Protein AF-A0A0D6LHZ7-F1 (afdb_monomer)

Secondary structure (DSSP, 8-state):
---S-S-----S-GGGSGGGPPPHHHHHHHTT-SSSS-EEEEE---TT--SS--EEEEESS--TTTS-S------EEETTTTEEEE--EEETTEEE---EEEE--TT-SS----HHHHHHHHHHTTPPP-PPPS---

Solvent-accessible surface area (backbone atoms only — not comparable to full-atom values): 9181 Å² total; per-residue (Å²): 137,80,70,93,62,97,72,83,87,63,83,59,38,46,79,65,33,78,92,62,45,77,28,65,61,59,48,38,44,77,68,64,74,39,90,34,94,51,64,33,80,48,74,53,94,58,87,88,67,79,96,62,88,59,55,49,81,35,76,23,42,79,54,72,86,85,45,73,98,79,82,85,87,76,71,67,74,40,78,50,54,62,20,28,75,40,63,59,52,72,45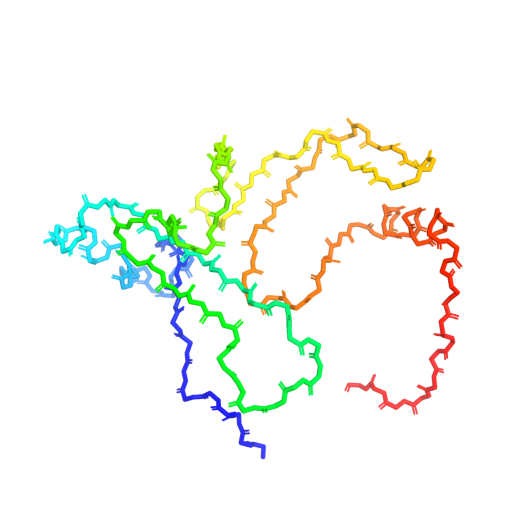,88,90,42,73,42,73,61,72,40,84,46,70,67,57,94,88,54,97,66,96,80,72,60,64,75,58,51,52,49,45,37,56,52,71,67,59,77,87,77,78,82,71,94,80,80,131

Structure (mmCIF, N/CA/C/O backbone):
data_AF-A0A0D6LHZ7-F1
#
_entry.id   AF-A0A0D6LHZ7-F1
#
loop_
_atom_site.group_PDB
_atom_site.id
_atom_site.type_symbol
_atom_site.label_atom_id
_atom_site.label_alt_id
_atom_site.label_comp_id
_atom_site.label_asym_id
_atom_site.label_entity_id
_atom_site.label_seq_id
_atom_site.pdbx_PDB_ins_code
_atom_site.Cartn_x
_atom_site.Cartn_y
_atom_site.Cartn_z
_atom_site.occupancy
_atom_site.B_iso_or_equiv
_atom_site.auth_seq_id
_atom_site.auth_comp_id
_atom_site.auth_asym_id
_atom_site.auth_atom_id
_atom_site.pdbx_PDB_model_num
ATOM 1 N N . LEU A 1 1 ? 16.540 -23.555 15.469 1.00 39.78 1 LEU A N 1
ATOM 2 C CA . LEU A 1 1 ? 15.922 -22.489 14.656 1.00 39.78 1 LEU A CA 1
ATOM 3 C C . LEU A 1 1 ? 14.995 -21.729 15.578 1.00 39.78 1 LEU A C 1
ATOM 5 O O . LEU A 1 1 ? 13.935 -22.240 15.903 1.00 39.78 1 LEU A O 1
ATOM 9 N N . GLN A 1 2 ? 15.475 -20.616 16.116 1.00 43.16 2 GLN A N 1
ATOM 10 C CA . GLN A 1 2 ? 14.690 -19.734 16.966 1.00 43.16 2 GLN A CA 1
ATOM 11 C C . GLN A 1 2 ? 14.247 -18.619 16.025 1.00 43.16 2 GLN A C 1
ATOM 13 O O . GLN A 1 2 ? 15.087 -17.852 15.556 1.00 43.16 2 GLN A O 1
ATOM 18 N N . ASP A 1 3 ? 12.982 -18.645 15.616 1.00 50.56 3 ASP A N 1
ATOM 19 C CA . ASP A 1 3 ? 12.399 -17.472 14.981 1.00 50.56 3 ASP A CA 1
ATOM 20 C C . ASP A 1 3 ? 12.472 -16.347 16.029 1.00 50.56 3 ASP A C 1
ATOM 22 O O . ASP A 1 3 ? 12.041 -16.570 17.162 1.00 50.56 3 ASP A O 1
ATOM 26 N N . PRO A 1 4 ? 13.101 -15.195 15.738 1.00 62.31 4 PRO A N 1
ATOM 27 C CA . PRO A 1 4 ? 13.189 -14.093 16.693 1.00 62.31 4 PRO A CA 1
ATOM 28 C C . PRO A 1 4 ? 11.821 -13.459 16.989 1.00 62.31 4 PRO A C 1
ATOM 30 O O . PRO A 1 4 ? 11.742 -12.560 17.823 1.00 62.3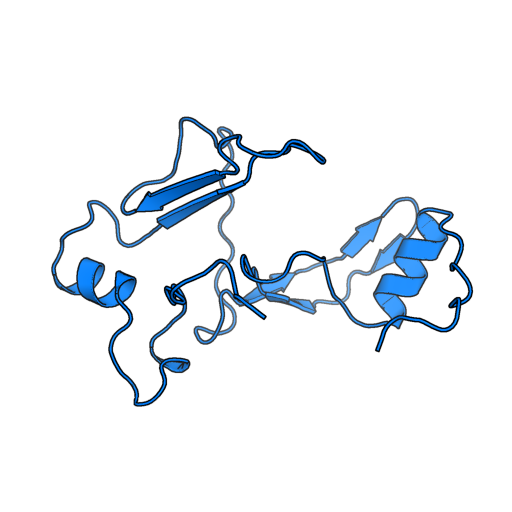1 4 PRO A O 1
ATOM 33 N N . THR A 1 5 ? 10.761 -13.885 16.296 1.00 60.03 5 THR A N 1
ATOM 34 C CA . THR A 1 5 ? 9.394 -13.435 16.532 1.00 60.03 5 THR A CA 1
ATOM 35 C C . THR A 1 5 ? 8.587 -14.473 17.311 1.00 60.03 5 THR A C 1
ATOM 37 O O . THR A 1 5 ? 8.480 -15.633 16.920 1.00 60.03 5 THR A O 1
ATOM 40 N N . ASP A 1 6 ? 7.970 -14.032 18.411 1.00 74.50 6 ASP A N 1
ATOM 41 C CA . ASP A 1 6 ? 7.069 -14.866 19.221 1.00 74.50 6 ASP A CA 1
ATOM 42 C C . ASP A 1 6 ? 5.667 -15.008 18.592 1.00 74.50 6 ASP A C 1
ATOM 44 O O . ASP A 1 6 ? 4.863 -15.836 19.023 1.00 74.50 6 ASP A O 1
ATOM 48 N N . GLY A 1 7 ? 5.340 -14.204 17.572 1.00 70.62 7 GLY A N 1
ATOM 49 C CA . GLY A 1 7 ? 4.041 -14.254 16.906 1.00 70.62 7 GLY A CA 1
ATOM 50 C C . GLY A 1 7 ? 3.846 -13.222 15.795 1.00 70.62 7 GLY A C 1
ATOM 51 O O . GLY A 1 7 ? 4.668 -12.332 15.581 1.00 70.62 7 GLY A O 1
ATOM 52 N N . ILE A 1 8 ? 2.715 -13.347 15.091 1.00 75.94 8 ILE A N 1
ATOM 53 C CA . ILE A 1 8 ? 2.321 -12.493 13.962 1.00 75.94 8 ILE A CA 1
ATOM 54 C C . ILE A 1 8 ? 1.065 -11.701 14.338 1.00 75.94 8 ILE A C 1
ATOM 56 O O . ILE A 1 8 ? 0.033 -12.283 14.673 1.00 75.94 8 ILE A O 1
ATOM 60 N N . LEU A 1 9 ? 1.129 -10.373 14.218 1.00 75.94 9 LEU A N 1
ATOM 61 C CA . LEU A 1 9 ? -0.034 -9.496 14.352 1.00 75.94 9 LEU A CA 1
ATOM 62 C C . LEU A 1 9 ? -0.630 -9.196 12.969 1.00 75.94 9 LEU A C 1
ATOM 64 O O . LEU A 1 9 ? -0.093 -8.397 12.204 1.00 75.94 9 LEU A O 1
ATOM 68 N N . GLY A 1 10 ? -1.754 -9.836 12.646 1.00 75.81 10 GLY A N 1
ATOM 69 C CA . GLY A 1 10 ? -2.458 -9.619 11.382 1.00 75.81 10 GLY A CA 1
ATOM 70 C C . GLY A 1 10 ? -3.189 -8.274 11.341 1.00 75.81 10 GLY A C 1
ATOM 71 O O . GLY A 1 10 ? -4.126 -8.053 12.106 1.00 75.81 10 GLY A O 1
ATOM 72 N N . LEU A 1 11 ? -2.795 -7.402 10.409 1.00 79.69 11 LEU A N 1
ATOM 73 C CA . LEU A 1 11 ? -3.446 -6.107 10.154 1.00 79.69 11 LEU A CA 1
ATOM 74 C C . LEU A 1 11 ? -4.368 -6.123 8.924 1.00 79.69 11 LEU A C 1
ATOM 76 O O . LEU A 1 11 ? -4.890 -5.083 8.539 1.00 79.69 11 LEU A O 1
ATOM 80 N N . ALA A 1 12 ? -4.547 -7.275 8.275 1.00 77.88 12 ALA A N 1
ATOM 81 C CA . ALA A 1 12 ? -5.409 -7.426 7.103 1.00 77.88 12 ALA A CA 1
ATOM 82 C C . ALA A 1 12 ? -6.896 -7.599 7.481 1.00 77.88 12 ALA A C 1
ATOM 84 O O . ALA A 1 12 ? -7.271 -7.619 8.655 1.00 77.88 12 ALA A O 1
ATOM 85 N N . PHE A 1 13 ? -7.755 -7.719 6.468 1.00 75.31 13 PHE A N 1
ATOM 86 C CA . PHE A 1 13 ? -9.207 -7.800 6.626 1.00 75.31 13 PHE A CA 1
ATOM 87 C C . PHE A 1 13 ? -9.687 -9.151 7.179 1.00 75.31 13 PHE A C 1
ATOM 89 O O . PHE A 1 13 ? -9.049 -10.189 7.008 1.00 75.31 13 PHE A O 1
ATOM 96 N N . THR A 1 14 ? -10.885 -9.147 7.773 1.00 64.75 14 THR A N 1
ATOM 97 C CA . THR A 1 14 ? -11.580 -10.318 8.348 1.00 64.75 14 THR A CA 1
ATOM 98 C C . THR A 1 14 ? -11.736 -11.480 7.364 1.00 64.75 14 THR A C 1
ATOM 100 O O . THR A 1 14 ? -11.815 -12.632 7.775 1.00 64.75 14 THR A O 1
ATOM 103 N N . SER A 1 15 ? -11.784 -11.188 6.062 1.00 61.19 15 SER A N 1
ATOM 104 C CA . SER A 1 15 ? -11.900 -12.179 4.986 1.00 61.19 15 SER A CA 1
ATOM 105 C C . SER A 1 15 ? -10.682 -13.107 4.874 1.00 61.19 15 SER A C 1
ATOM 107 O O . SER A 1 15 ? -10.812 -14.189 4.306 1.00 61.19 15 SER A O 1
ATOM 109 N N . LEU A 1 16 ? -9.530 -12.714 5.434 1.00 56.84 16 LEU A N 1
ATOM 110 C CA . LEU A 1 16 ? -8.310 -13.526 5.521 1.00 56.84 16 LEU A CA 1
ATOM 111 C C . LEU A 1 16 ? -8.066 -14.133 6.909 1.00 56.84 16 LEU A C 1
ATOM 113 O O . LEU A 1 16 ? -7.101 -14.877 7.080 1.00 56.84 16 LEU A O 1
ATOM 117 N N . ALA A 1 17 ? -8.895 -13.824 7.908 1.00 59.09 17 ALA A N 1
ATOM 118 C CA . ALA A 1 17 ? -8.723 -14.394 9.235 1.00 59.09 17 ALA A CA 1
ATOM 119 C C . ALA A 1 17 ? -9.058 -15.890 9.211 1.00 59.09 17 ALA A C 1
ATOM 121 O O . ALA A 1 17 ? -10.157 -16.286 8.805 1.00 59.09 17 ALA A O 1
ATOM 122 N N . VAL A 1 18 ? -8.118 -16.717 9.680 1.00 55.81 18 VAL A N 1
ATOM 123 C CA . VAL A 1 18 ? -8.387 -18.127 9.987 1.00 55.81 18 VAL A CA 1
ATOM 124 C C . VAL A 1 18 ? -9.575 -18.154 10.958 1.00 55.81 18 VAL A C 1
ATOM 126 O O . VAL A 1 18 ? -9.642 -17.357 11.893 1.00 55.81 18 VAL A O 1
ATOM 129 N N . ASP A 1 19 ? -10.581 -18.972 10.652 1.00 59.19 19 ASP A N 1
ATOM 130 C CA . ASP A 1 19 ? -11.829 -19.106 11.419 1.00 59.19 19 ASP A CA 1
ATOM 131 C C . ASP A 1 19 ? -12.749 -17.866 11.483 1.00 59.19 19 ASP A C 1
ATOM 133 O O . ASP A 1 19 ? -13.671 -17.825 12.297 1.00 59.19 19 ASP A O 1
ATOM 137 N N . ARG A 1 20 ? -12.566 -16.866 10.600 1.00 64.69 20 ARG A N 1
ATOM 138 C CA . ARG A 1 20 ? -13.361 -15.611 10.569 1.00 64.69 20 ARG A CA 1
ATOM 139 C C . ARG A 1 20 ? -13.308 -14.811 11.879 1.00 64.69 20 ARG A C 1
ATOM 141 O O . ARG A 1 20 ? -14.214 -14.024 12.163 1.00 64.69 20 ARG A O 1
ATOM 148 N N . VAL A 1 21 ? -12.253 -14.991 12.672 1.00 76.31 21 VAL A N 1
ATOM 149 C CA . VAL A 1 21 ? -12.026 -14.205 13.889 1.00 76.31 21 VAL A CA 1
ATOM 150 C C . VAL A 1 21 ? -11.808 -12.740 13.513 1.00 76.31 21 VAL A C 1
ATOM 152 O O . VAL A 1 21 ? -11.131 -12.432 12.534 1.00 76.31 21 VAL A O 1
ATOM 155 N N . VAL A 1 22 ? -12.392 -11.816 14.278 1.00 82.31 22 VAL A N 1
ATOM 156 C CA . VAL A 1 22 ? -12.243 -10.376 14.027 1.00 82.31 22 VAL A CA 1
ATOM 157 C C . VAL A 1 22 ? -10.783 -9.959 14.269 1.00 82.31 22 VAL A C 1
ATOM 159 O O . VAL A 1 22 ? -10.302 -10.124 15.393 1.00 82.31 22 VAL A O 1
ATOM 162 N N . PRO A 1 23 ? -10.067 -9.401 13.269 1.00 84.69 23 PRO A N 1
ATOM 163 C CA . PRO A 1 23 ? -8.693 -8.946 13.451 1.00 84.69 23 PRO A CA 1
ATOM 164 C C . PRO A 1 23 ? -8.581 -7.851 14.524 1.00 84.69 23 PRO A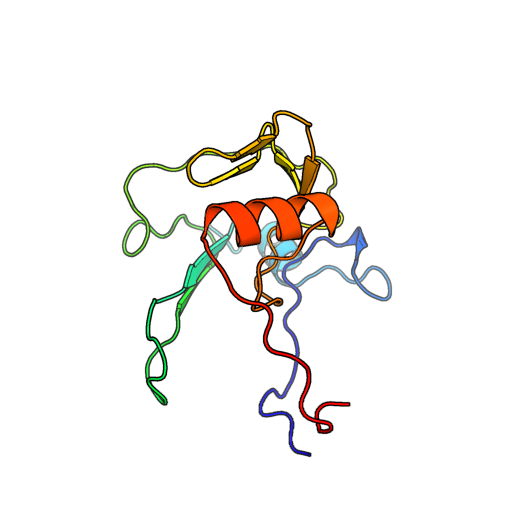 C 1
ATOM 166 O O . PRO A 1 23 ? -9.506 -7.043 14.657 1.00 84.69 23 PRO A O 1
ATOM 169 N N . PRO A 1 24 ? -7.446 -7.745 15.242 1.00 88.00 24 PRO A N 1
ATOM 170 C CA . PRO A 1 24 ? -7.285 -6.800 16.350 1.00 88.00 24 PRO A CA 1
ATOM 171 C C . PRO A 1 24 ? -7.573 -5.341 15.982 1.00 88.00 24 PRO A C 1
ATOM 173 O O . PRO A 1 24 ? -8.251 -4.643 16.732 1.00 88.00 24 PRO A O 1
ATOM 176 N N . LEU A 1 25 ? -7.122 -4.892 14.805 1.00 88.44 25 LEU A N 1
ATOM 177 C CA . LEU A 1 25 ? -7.374 -3.530 14.334 1.00 88.44 25 LEU A CA 1
ATOM 178 C C . LEU A 1 25 ? -8.869 -3.275 14.097 1.00 88.44 25 LEU A C 1
ATOM 180 O O . LEU A 1 25 ? -9.403 -2.265 14.543 1.00 88.44 25 LEU A O 1
ATOM 184 N N . ILE A 1 26 ? -9.558 -4.210 13.438 1.00 88.75 26 ILE A N 1
ATOM 185 C CA . ILE A 1 26 ? -11.002 -4.113 13.188 1.00 88.75 26 ILE A CA 1
ATOM 186 C C . ILE A 1 26 ? -11.772 -4.119 14.509 1.00 88.75 26 ILE A C 1
ATOM 188 O O . ILE A 1 26 ? -12.718 -3.358 14.681 1.00 88.75 26 ILE A O 1
ATOM 192 N N . ASN A 1 27 ? -11.341 -4.937 15.467 1.00 91.06 27 ASN A N 1
ATOM 193 C CA . ASN A 1 27 ? -11.923 -4.961 16.800 1.00 91.06 27 ASN A CA 1
ATOM 194 C C . ASN A 1 27 ? -11.762 -3.608 17.519 1.00 91.06 27 ASN A C 1
ATOM 196 O O . ASN A 1 27 ? -12.729 -3.104 18.081 1.00 91.06 27 ASN A O 1
ATOM 200 N N . ALA A 1 28 ? -10.580 -2.986 17.451 1.00 91.50 28 ALA A N 1
ATOM 201 C CA . ALA A 1 28 ? -10.340 -1.661 18.026 1.00 91.50 28 ALA A CA 1
ATOM 202 C C . ALA A 1 28 ? -11.206 -0.570 17.372 1.00 91.50 28 ALA A C 1
ATOM 204 O O . ALA A 1 28 ? -11.752 0.283 18.071 1.00 91.50 28 ALA A O 1
ATOM 205 N N . ILE A 1 29 ? -11.385 -0.636 16.048 1.00 91.06 29 ILE A N 1
ATOM 206 C CA . ILE A 1 29 ? -12.287 0.254 15.302 1.00 91.06 29 ILE A CA 1
ATOM 207 C C . ILE A 1 29 ? -13.736 0.060 15.760 1.00 91.06 29 ILE A C 1
ATOM 209 O O . ILE A 1 29 ? -14.406 1.032 16.092 1.00 91.06 29 ILE A O 1
ATOM 213 N N . ASN A 1 30 ? -14.210 -1.185 15.842 1.00 91.88 30 ASN A N 1
ATOM 214 C CA . ASN A 1 30 ? -15.580 -1.499 16.262 1.00 91.88 30 ASN A CA 1
ATOM 215 C C . ASN A 1 30 ? -15.880 -1.050 17.699 1.00 91.88 30 ASN A C 1
ATOM 217 O O . ASN A 1 30 ? -17.022 -0.735 18.025 1.00 91.88 30 ASN A O 1
ATOM 221 N N . GLN A 1 31 ? -14.860 -1.023 18.557 1.00 95.19 31 GLN A N 1
ATOM 222 C CA . GLN A 1 31 ? -14.952 -0.536 19.932 1.00 95.19 31 GLN A CA 1
ATOM 223 C C . GLN A 1 31 ? -14.763 0.986 20.055 1.00 95.19 31 GLN A C 1
ATOM 225 O O . GLN A 1 31 ? -14.797 1.501 21.168 1.00 95.19 31 GLN A O 1
ATOM 230 N N . ASN A 1 32 ? -14.583 1.712 18.942 1.00 94.12 32 ASN A N 1
ATOM 231 C CA . ASN A 1 32 ? -14.283 3.149 18.912 1.00 94.12 32 ASN A CA 1
ATOM 232 C C . ASN A 1 32 ? -13.070 3.538 19.779 1.00 94.12 32 ASN A C 1
ATOM 234 O O . ASN A 1 32 ? -13.077 4.570 20.444 1.00 94.12 32 ASN A O 1
ATOM 238 N N . LEU A 1 33 ? -12.024 2.705 19.788 1.00 95.69 33 LEU A N 1
ATOM 239 C CA . LEU A 1 33 ? -10.784 2.978 20.530 1.00 95.69 33 LEU A CA 1
ATOM 240 C C . LEU A 1 33 ? -9.795 3.861 19.754 1.00 95.69 33 LEU A C 1
ATOM 242 O O . LEU A 1 33 ? -8.772 4.256 20.305 1.00 95.69 33 LEU A O 1
ATOM 246 N N . LEU A 1 34 ? -10.067 4.123 18.474 1.00 95.06 34 LEU A N 1
ATOM 247 C CA . LEU A 1 34 ? -9.220 4.915 17.586 1.00 95.06 34 LEU A CA 1
ATOM 248 C C . LEU A 1 34 ? -9.933 6.208 17.194 1.00 95.06 34 LEU A C 1
ATOM 250 O O . LEU A 1 34 ? -11.115 6.169 16.856 1.00 95.06 34 LEU A O 1
ATOM 254 N N . ASP A 1 35 ? -9.191 7.317 17.142 1.00 95.81 35 ASP A N 1
ATOM 255 C CA . ASP A 1 35 ? -9.719 8.608 16.675 1.00 95.81 35 ASP A CA 1
ATOM 256 C C . ASP A 1 35 ? -10.217 8.533 15.221 1.00 95.81 35 ASP A C 1
ATOM 258 O O . ASP A 1 35 ? -11.202 9.173 14.853 1.00 95.81 35 ASP A O 1
ATOM 262 N N . GLN A 1 36 ? -9.542 7.736 14.385 1.00 95.06 36 GLN A N 1
ATOM 263 C CA . GLN A 1 36 ? -9.931 7.449 13.004 1.00 95.06 36 GLN A CA 1
ATOM 264 C C . GLN A 1 36 ? -9.782 5.952 12.693 1.00 95.06 36 GLN A C 1
ATOM 266 O O . GLN A 1 36 ? -8.887 5.295 13.224 1.00 95.06 36 GLN A O 1
ATOM 271 N N . PRO A 1 37 ? -10.599 5.377 11.793 1.00 93.31 37 PRO A N 1
ATOM 272 C CA . PRO A 1 37 ? -10.546 3.953 11.465 1.00 93.31 37 PRO A CA 1
ATOM 273 C C . PRO A 1 37 ? -9.410 3.616 10.480 1.00 93.31 37 PRO A C 1
ATOM 275 O O . PRO A 1 37 ? -9.645 3.071 9.403 1.00 93.31 37 PRO A O 1
ATOM 278 N N . LEU A 1 38 ? -8.170 3.971 10.827 1.00 92.44 38 LEU A N 1
ATOM 279 C CA . LEU A 1 38 ? -6.986 3.781 9.989 1.00 92.44 38 LEU A CA 1
ATOM 280 C C . LEU A 1 38 ? -5.721 3.528 10.817 1.00 92.44 38 LEU A C 1
ATOM 282 O O . LEU A 1 38 ? -5.695 3.699 12.036 1.00 92.44 38 LEU A O 1
ATOM 286 N N . PHE A 1 39 ? -4.654 3.143 10.128 1.00 93.56 39 PHE A N 1
ATOM 287 C CA . PHE A 1 39 ? -3.300 3.085 10.664 1.00 93.56 39 PHE A CA 1
ATOM 288 C C . PHE A 1 39 ? -2.310 3.511 9.579 1.00 93.56 39 PHE A C 1
ATOM 290 O O . PHE A 1 39 ? -2.588 3.367 8.386 1.00 93.56 39 PHE A O 1
ATOM 297 N N . THR A 1 40 ? -1.148 4.006 9.987 1.00 93.62 40 THR A N 1
ATOM 298 C CA . THR A 1 40 ? -0.024 4.285 9.092 1.00 93.62 40 THR A CA 1
ATOM 299 C C . THR A 1 40 ? 1.204 3.505 9.511 1.00 93.62 40 THR A C 1
ATOM 301 O O . THR A 1 40 ? 1.475 3.324 10.699 1.00 93.62 40 THR A O 1
ATOM 304 N N . VAL A 1 41 ? 1.959 3.059 8.510 1.00 93.81 41 VAL A N 1
ATOM 305 C CA . VAL A 1 41 ? 3.228 2.358 8.691 1.00 93.81 41 VAL A CA 1
ATOM 306 C C . VAL A 1 41 ? 4.314 3.203 8.062 1.00 93.81 41 VAL A C 1
ATOM 308 O O . VAL A 1 41 ? 4.308 3.436 6.854 1.00 93.81 41 VAL A O 1
ATOM 311 N N . TRP A 1 42 ? 5.252 3.651 8.884 1.00 92.25 42 TRP A N 1
ATOM 312 C CA . TRP A 1 42 ? 6.464 4.299 8.421 1.00 92.25 42 TRP A CA 1
ATOM 313 C C . TRP A 1 42 ? 7.641 3.346 8.604 1.00 92.25 42 TRP A C 1
ATOM 315 O O . TRP A 1 42 ? 7.821 2.773 9.677 1.00 92.25 42 TRP 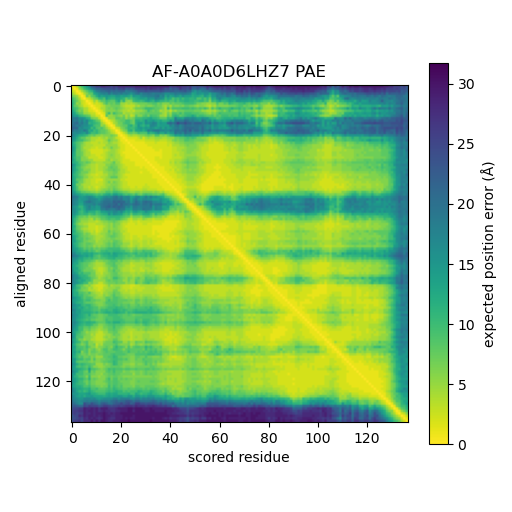A O 1
ATOM 325 N N . MET A 1 43 ? 8.438 3.165 7.552 1.00 89.88 43 MET A N 1
ATOM 326 C CA . MET A 1 43 ? 9.635 2.325 7.573 1.00 89.88 43 MET A CA 1
ATOM 327 C C . MET A 1 43 ? 10.859 3.204 7.370 1.00 89.88 43 MET A C 1
ATOM 329 O O . MET A 1 43 ? 10.940 3.955 6.396 1.00 89.88 43 MET A O 1
ATOM 333 N N . GLU A 1 44 ? 11.822 3.101 8.277 1.00 87.19 44 GLU A N 1
ATOM 334 C CA . GLU A 1 44 ? 13.020 3.916 8.220 1.00 87.19 44 GLU A CA 1
ATOM 335 C C . GLU A 1 44 ? 14.082 3.294 7.310 1.00 87.19 44 GLU A C 1
ATOM 337 O O . GLU A 1 44 ? 14.422 2.113 7.417 1.00 87.19 44 GLU A O 1
ATOM 342 N N . HIS A 1 45 ? 14.678 4.101 6.431 1.00 81.19 45 HIS A N 1
ATOM 343 C CA . HIS A 1 45 ? 15.782 3.635 5.601 1.00 81.19 45 HIS A CA 1
ATOM 344 C C . HIS A 1 45 ? 17.081 3.554 6.419 1.00 81.19 45 HIS A C 1
ATOM 346 O O . HIS A 1 45 ? 17.779 4.551 6.602 1.00 81.19 45 HIS A O 1
ATOM 352 N N . ARG A 1 46 ? 17.413 2.357 6.918 1.00 73.50 46 ARG A N 1
ATOM 353 C CA . ARG A 1 46 ? 18.574 2.134 7.805 1.00 73.50 46 ARG A CA 1
ATOM 354 C C . ARG A 1 46 ? 19.702 1.279 7.222 1.00 73.50 46 ARG A C 1
ATOM 356 O O . ARG A 1 46 ? 20.721 1.077 7.880 1.00 73.50 46 ARG A O 1
ATOM 363 N N . GLY A 1 47 ? 19.583 0.800 5.985 1.00 70.25 47 GLY A N 1
ATOM 364 C CA . GLY A 1 47 ? 20.608 -0.064 5.390 1.00 70.25 47 GLY A CA 1
ATOM 365 C C . GLY A 1 47 ? 20.841 -1.327 6.234 1.00 70.25 47 GLY A C 1
ATOM 366 O O . GLY A 1 47 ? 19.895 -2.051 6.510 1.00 70.25 47 GLY A O 1
ATOM 367 N N . LYS A 1 48 ? 22.092 -1.601 6.632 1.00 67.12 48 LYS A N 1
ATOM 368 C CA . LYS A 1 48 ? 22.481 -2.789 7.427 1.00 67.12 48 LYS A CA 1
ATOM 369 C C . LYS A 1 48 ? 22.704 -2.501 8.921 1.00 67.12 48 LYS A C 1
ATOM 371 O O . LYS A 1 48 ? 23.413 -3.253 9.580 1.00 67.12 48 LYS A O 1
ATOM 376 N N . LEU A 1 49 ? 22.199 -1.383 9.440 1.00 70.06 49 LEU A N 1
ATOM 377 C CA . LEU A 1 49 ? 22.357 -1.041 10.856 1.00 70.06 49 LEU A CA 1
ATOM 378 C C . LEU A 1 49 ? 21.489 -1.957 11.729 1.00 70.06 49 LEU A C 1
ATOM 380 O O . LEU A 1 49 ? 20.272 -1.991 11.567 1.00 70.06 49 LEU A O 1
ATOM 384 N N . GLU A 1 50 ? 22.117 -2.670 12.662 1.00 72.00 50 GLU A N 1
ATOM 385 C CA . GLU A 1 50 ? 21.440 -3.507 13.658 1.00 72.00 50 GLU A CA 1
ATOM 386 C C . GLU A 1 50 ? 21.194 -2.726 14.961 1.00 72.00 50 GLU A C 1
ATOM 388 O O . GLU A 1 50 ? 21.980 -1.855 15.335 1.00 72.00 50 GLU A O 1
ATOM 393 N N . GLY A 1 51 ? 20.094 -3.028 15.661 1.00 71.81 51 GLY A N 1
ATOM 394 C CA . GLY A 1 51 ? 19.785 -2.467 16.986 1.00 71.81 51 GLY A CA 1
ATOM 395 C C . GLY A 1 51 ? 19.167 -1.061 17.009 1.00 71.81 51 GLY A C 1
ATOM 396 O O . GLY A 1 51 ? 18.953 -0.515 18.088 1.00 71.81 51 GLY A O 1
ATOM 397 N N . ALA A 1 52 ? 18.858 -0.472 15.850 1.00 75.69 52 ALA A N 1
ATOM 398 C CA . ALA A 1 52 ? 18.146 0.804 15.744 1.00 75.69 52 ALA A CA 1
ATOM 399 C C . ALA A 1 52 ? 16.636 0.604 15.518 1.00 75.69 52 ALA A C 1
ATOM 401 O O . ALA A 1 52 ? 16.201 -0.435 15.022 1.00 75.69 52 ALA A O 1
ATOM 402 N N . VAL A 1 53 ? 15.833 1.624 15.842 1.00 79.94 53 VAL A N 1
ATOM 403 C CA . VAL A 1 53 ? 14.403 1.656 15.491 1.00 79.94 53 VAL A CA 1
ATOM 404 C C . VAL A 1 53 ? 14.263 1.571 13.966 1.00 79.94 53 VAL A C 1
ATOM 406 O O . VAL A 1 53 ? 14.861 2.365 13.246 1.00 79.94 53 VAL A O 1
ATOM 409 N N . GLY A 1 54 ? 13.510 0.581 13.478 1.00 85.94 54 GLY A N 1
ATOM 410 C CA . GLY A 1 54 ? 13.346 0.307 12.042 1.00 85.94 54 GLY A CA 1
ATOM 411 C C . GLY A 1 54 ? 12.114 0.952 11.400 1.00 85.94 54 GLY A C 1
ATOM 412 O O . GLY A 1 54 ? 11.972 0.935 10.179 1.00 85.94 54 GLY A O 1
ATOM 413 N N . GLY A 1 55 ? 11.207 1.509 12.201 1.00 90.62 55 GLY A N 1
ATOM 414 C CA . GLY A 1 55 ? 9.947 2.072 11.730 1.00 90.62 55 GLY A CA 1
ATOM 415 C C . GLY A 1 55 ? 8.961 2.332 12.865 1.00 90.62 55 GLY A C 1
ATOM 416 O O . GLY A 1 55 ? 9.264 2.086 14.033 1.00 90.62 55 GLY A O 1
ATOM 417 N N . VAL A 1 56 ? 7.780 2.836 12.515 1.00 92.88 56 VAL A N 1
ATOM 418 C CA . VAL A 1 56 ? 6.707 3.195 13.449 1.00 92.88 56 VAL A CA 1
ATOM 419 C C . VAL A 1 56 ? 5.357 2.772 12.874 1.00 92.88 56 VAL A C 1
ATOM 421 O O . VAL A 1 56 ? 5.069 3.005 11.701 1.00 92.88 56 VAL A O 1
ATOM 424 N N . PHE A 1 57 ? 4.516 2.185 13.727 1.00 93.62 57 PHE A N 1
ATOM 425 C CA . PHE A 1 57 ? 3.084 2.032 13.481 1.00 93.62 57 PHE A CA 1
ATOM 426 C C . PHE A 1 57 ? 2.337 3.125 14.244 1.00 93.62 57 PHE A C 1
ATOM 428 O O . PHE A 1 57 ? 2.547 3.298 15.444 1.00 93.62 57 PHE A O 1
ATOM 435 N N . THR A 1 58 ? 1.458 3.854 13.564 1.00 94.69 58 THR A N 1
ATOM 436 C CA . THR A 1 58 ? 0.518 4.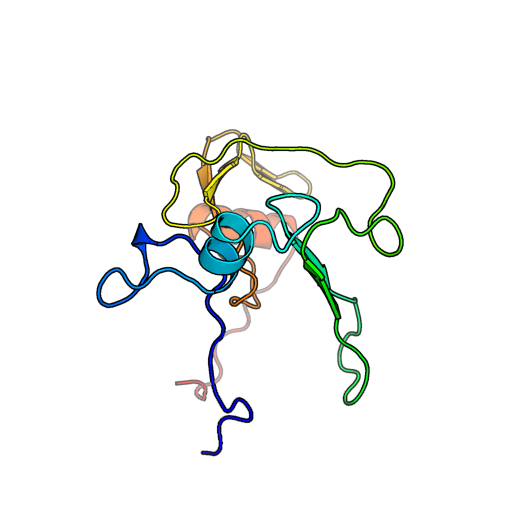792 14.190 1.00 94.69 58 THR A CA 1
ATOM 437 C C . THR A 1 58 ? -0.890 4.276 13.959 1.00 94.69 58 THR A C 1
ATOM 439 O O . THR A 1 58 ? -1.281 4.042 12.821 1.00 94.69 58 THR A O 1
ATOM 442 N N . TYR A 1 59 ? -1.646 4.082 15.033 1.00 95.12 59 TYR A N 1
ATOM 443 C CA . TYR A 1 59 ? -3.041 3.653 14.975 1.00 95.12 59 TYR A CA 1
ATOM 444 C C . TYR A 1 59 ? -3.938 4.856 15.252 1.00 95.12 59 TYR A C 1
ATOM 446 O O . TYR A 1 59 ? -3.668 5.622 16.172 1.00 95.12 59 TYR A O 1
ATOM 454 N N . GLY A 1 60 ? -4.995 5.027 14.464 1.00 95.69 60 GLY A N 1
ATOM 455 C CA . GLY A 1 60 ? -5.981 6.085 14.675 1.00 95.69 60 GLY A CA 1
ATOM 456 C C . GLY A 1 60 ? -5.662 7.440 14.050 1.00 95.69 60 GLY A C 1
ATOM 457 O O . GLY A 1 60 ? -6.499 8.334 14.110 1.00 95.69 60 GLY A O 1
ATOM 458 N N . ALA A 1 61 ? -4.497 7.609 13.424 1.00 94.62 61 ALA A N 1
ATOM 459 C CA . ALA A 1 61 ? -4.099 8.873 12.816 1.00 94.62 61 ALA A CA 1
ATOM 460 C C . ALA A 1 61 ? -3.112 8.671 11.664 1.00 94.62 61 ALA A C 1
ATOM 462 O O . ALA A 1 61 ? -2.428 7.650 11.581 1.00 94.62 61 ALA A O 1
ATOM 463 N N . VAL A 1 62 ? -3.041 9.672 10.785 1.00 93.25 62 VAL A N 1
ATOM 464 C CA . VAL A 1 62 ? -1.963 9.789 9.802 1.00 93.25 62 VAL A CA 1
ATOM 465 C C . VAL A 1 62 ? -0.716 10.296 10.520 1.00 93.25 62 VAL A C 1
ATOM 467 O O . VAL A 1 62 ? -0.773 11.325 11.193 1.00 93.25 62 VAL A O 1
ATOM 470 N N . ASP A 1 63 ? 0.408 9.598 10.370 1.00 93.44 63 ASP A N 1
ATOM 471 C CA . ASP A 1 63 ? 1.693 10.029 10.923 1.00 93.44 63 ASP A CA 1
ATOM 472 C C . ASP A 1 63 ? 2.240 11.270 10.195 1.00 93.44 63 ASP A C 1
ATOM 474 O O . ASP A 1 63 ? 2.997 11.184 9.232 1.00 93.44 63 ASP A O 1
ATOM 478 N N . THR A 1 64 ? 1.878 12.455 10.679 1.00 92.25 64 THR A N 1
ATOM 479 C CA . THR A 1 64 ? 2.360 13.740 10.146 1.00 92.25 64 THR A CA 1
ATOM 480 C C . THR A 1 64 ? 3.788 14.084 10.568 1.00 92.25 64 THR A C 1
ATOM 482 O O . THR A 1 64 ? 4.342 15.075 10.094 1.00 92.25 64 THR A O 1
ATOM 485 N N . LYS A 1 65 ? 4.392 13.295 11.466 1.00 92.62 65 LYS A N 1
ATOM 486 C CA . LYS A 1 65 ? 5.763 13.508 11.934 1.00 92.62 65 LYS A CA 1
ATOM 487 C C . LYS A 1 65 ? 6.765 12.886 10.970 1.00 92.62 65 LYS A C 1
ATOM 489 O O . LYS A 1 65 ? 7.782 13.511 10.677 1.00 92.62 65 LYS A O 1
ATOM 494 N N . ASN A 1 66 ? 6.498 11.661 10.519 1.00 92.00 66 ASN A N 1
ATOM 495 C CA . ASN A 1 66 ? 7.422 10.903 9.680 1.00 92.00 66 ASN A CA 1
ATOM 496 C C . ASN A 1 66 ? 6.999 10.844 8.199 1.00 92.00 66 ASN A C 1
ATOM 498 O O . ASN A 1 66 ? 7.854 10.619 7.338 1.00 92.00 66 ASN A O 1
ATOM 502 N N . CYS A 1 67 ? 5.717 11.057 7.870 1.00 87.38 67 CYS A N 1
ATOM 503 C CA . CYS A 1 67 ? 5.253 11.160 6.483 1.00 87.38 67 CYS A CA 1
ATOM 504 C C . CYS A 1 67 ? 5.285 12.611 5.971 1.00 87.38 67 CYS A C 1
ATOM 506 O O . CYS A 1 67 ? 5.141 13.572 6.723 1.00 87.38 67 CYS A O 1
ATOM 508 N N . GLY A 1 68 ? 5.474 12.769 4.657 1.00 85.81 68 GLY A N 1
ATOM 509 C CA . GLY A 1 68 ? 5.443 14.076 3.997 1.00 85.81 68 GLY A CA 1
ATOM 510 C C . GLY A 1 68 ? 4.031 14.679 3.904 1.00 85.81 68 GLY A C 1
ATOM 511 O O . GLY A 1 68 ? 3.042 13.996 4.163 1.00 85.81 68 GLY A O 1
ATOM 512 N N . PRO A 1 69 ? 3.906 15.945 3.463 1.00 84.56 69 PRO A N 1
ATOM 513 C CA . PRO A 1 69 ? 2.626 16.662 3.436 1.00 84.56 69 PRO A CA 1
ATOM 514 C C . PRO A 1 69 ? 1.635 16.139 2.383 1.00 84.56 69 PRO A C 1
ATOM 516 O O . PRO A 1 69 ? 0.466 16.515 2.396 1.00 84.56 69 PRO A O 1
ATOM 519 N N . VAL A 1 70 ? 2.089 15.305 1.445 1.00 83.81 70 VAL A N 1
ATOM 520 C CA . VAL A 1 70 ? 1.265 14.790 0.349 1.00 83.81 70 VAL A CA 1
ATOM 521 C C . VAL A 1 70 ? 0.804 13.381 0.687 1.00 83.81 70 VAL A C 1
ATOM 523 O O . VAL A 1 70 ? 1.612 12.458 0.750 1.00 83.81 70 VAL A O 1
ATOM 526 N N . THR A 1 71 ? -0.507 13.216 0.856 1.00 85.62 71 THR A N 1
ATOM 527 C CA . THR A 1 71 ? -1.157 11.905 0.962 1.00 85.62 71 THR A CA 1
ATOM 528 C C . THR A 1 71 ? -2.059 11.706 -0.248 1.00 85.62 71 THR A C 1
ATOM 530 O O . THR A 1 71 ? -2.936 12.528 -0.510 1.00 85.62 71 THR A O 1
ATOM 533 N N . ALA A 1 72 ? -1.841 10.619 -0.983 1.00 89.81 72 ALA A N 1
ATOM 534 C CA . ALA A 1 72 ? -2.725 10.173 -2.051 1.00 89.81 72 ALA A CA 1
ATOM 535 C C . ALA A 1 72 ? -3.467 8.916 -1.591 1.00 89.81 72 ALA A C 1
ATOM 537 O O . ALA A 1 72 ? -2.878 8.051 -0.942 1.00 89.81 72 ALA A O 1
ATOM 538 N N . TYR A 1 73 ? -4.751 8.823 -1.931 1.00 91.31 73 TYR A N 1
ATOM 539 C CA . TYR A 1 73 ? -5.600 7.691 -1.578 1.00 91.31 73 TYR A CA 1
ATOM 540 C C . TYR A 1 73 ? -6.013 6.947 -2.837 1.00 91.31 73 TYR A C 1
ATOM 542 O O . TYR A 1 73 ? -6.550 7.549 -3.764 1.00 91.31 73 TYR A O 1
ATOM 550 N N . GLU A 1 74 ? -5.816 5.633 -2.828 1.00 93.12 74 GLU A N 1
ATOM 551 C CA . GLU A 1 74 ? -6.271 4.743 -3.890 1.00 93.12 74 GLU A CA 1
ATOM 552 C C . GLU A 1 74 ? -7.343 3.796 -3.341 1.00 93.12 74 GLU A C 1
ATOM 554 O O . GLU A 1 74 ? -7.129 3.166 -2.298 1.00 93.12 74 GLU A O 1
ATOM 559 N N . PRO A 1 75 ? -8.506 3.679 -4.005 1.00 93.75 75 PRO A N 1
ATOM 560 C CA . PRO A 1 75 ? -9.552 2.777 -3.557 1.00 93.75 75 PRO A CA 1
ATOM 561 C C . PRO A 1 75 ? -9.099 1.321 -3.688 1.00 93.75 75 PRO A C 1
ATOM 563 O O . PRO A 1 75 ? -8.501 0.913 -4.692 1.00 93.75 75 PRO A O 1
ATOM 566 N N . LEU A 1 76 ? -9.448 0.512 -2.686 1.00 92.12 76 LEU A N 1
ATOM 567 C CA . LEU A 1 76 ? -9.171 -0.917 -2.726 1.00 92.12 76 LEU A CA 1
ATOM 568 C C . LEU A 1 76 ? -9.970 -1.587 -3.846 1.00 92.12 76 LEU A C 1
ATOM 570 O O . LEU A 1 76 ? -11.170 -1.367 -4.003 1.00 92.12 76 LEU A O 1
ATOM 574 N N . SER A 1 77 ? -9.305 -2.448 -4.610 1.00 92.06 77 SER A N 1
ATOM 575 C CA . SER A 1 77 ? -9.945 -3.280 -5.631 1.00 92.06 77 SER A CA 1
ATOM 576 C C . SER A 1 77 ? -10.458 -4.609 -5.074 1.00 92.06 77 SER A C 1
ATOM 578 O O . SER A 1 77 ? -11.299 -5.247 -5.703 1.00 92.06 77 SER A O 1
ATOM 580 N N . SER A 1 78 ? -9.958 -5.022 -3.906 1.00 86.62 78 SER A N 1
ATOM 581 C CA . SER A 1 78 ? -10.441 -6.156 -3.117 1.00 86.62 78 SER A CA 1
ATOM 582 C C . SER A 1 78 ? -10.130 -5.914 -1.642 1.00 86.62 78 SER A C 1
ATOM 584 O O . SER A 1 78 ? -8.998 -5.574 -1.319 1.00 86.62 78 SER A O 1
ATOM 586 N N . ALA A 1 79 ? -11.094 -6.149 -0.749 1.00 79.62 79 ALA A N 1
ATOM 587 C CA . ALA A 1 79 ? -10.917 -6.078 0.708 1.00 79.62 79 ALA A CA 1
ATOM 588 C C . ALA A 1 79 ? -10.494 -7.435 1.308 1.00 79.62 79 ALA A C 1
ATOM 590 O O . ALA A 1 79 ? -10.967 -7.854 2.365 1.00 79.62 79 ALA A O 1
ATOM 591 N N . THR A 1 80 ? -9.652 -8.169 0.583 1.00 76.44 80 THR A N 1
ATOM 592 C CA . THR A 1 80 ? -8.949 -9.357 1.089 1.00 76.44 80 THR A CA 1
ATOM 593 C C . THR A 1 80 ? -7.551 -8.961 1.529 1.00 76.44 80 THR A C 1
ATOM 595 O O . THR A 1 80 ? -7.197 -9.128 2.688 1.00 76.44 80 THR A O 1
ATOM 598 N N . TYR A 1 81 ? -6.808 -8.309 0.642 1.00 80.00 81 TYR A N 1
ATOM 599 C CA . TYR A 1 81 ? -5.517 -7.688 0.923 1.00 80.00 81 TYR A CA 1
ATOM 600 C C . TYR A 1 81 ? -5.638 -6.162 0.862 1.00 80.00 81 TYR A C 1
ATOM 602 O O . TYR A 1 81 ? -6.665 -5.636 0.436 1.00 80.00 81 TYR A O 1
ATOM 610 N N . TYR A 1 82 ? -4.569 -5.438 1.198 1.00 89.31 82 TYR A N 1
ATOM 611 C CA . TYR A 1 82 ? -4.422 -4.027 0.819 1.00 89.31 82 TYR A CA 1
ATOM 612 C C . TYR A 1 82 ? -4.148 -3.917 -0.691 1.00 89.31 82 TYR A C 1
ATOM 614 O O . TYR A 1 82 ? -3.070 -3.506 -1.121 1.00 89.31 82 TYR A O 1
ATOM 622 N N . GLN A 1 83 ? -5.112 -4.381 -1.494 1.00 92.12 83 GLN A N 1
ATOM 623 C CA . GLN A 1 83 ? -5.022 -4.500 -2.942 1.00 92.12 83 GLN A CA 1
ATOM 624 C C . GLN A 1 83 ? -5.663 -3.299 -3.634 1.00 92.12 83 GLN A C 1
ATOM 626 O O . GLN A 1 83 ? -6.814 -2.972 -3.358 1.00 92.12 83 GLN A O 1
ATOM 631 N N . PHE A 1 84 ? -4.968 -2.703 -4.596 1.00 94.81 84 PHE A N 1
ATOM 632 C CA . PHE A 1 84 ? -5.444 -1.571 -5.389 1.00 94.81 84 PHE A CA 1
ATOM 633 C C . PHE A 1 84 ? -5.032 -1.716 -6.861 1.00 94.81 84 PHE A C 1
ATOM 635 O O . PHE A 1 84 ? -4.284 -2.626 -7.234 1.00 94.81 84 PHE A O 1
ATOM 642 N N . LYS A 1 85 ? -5.569 -0.850 -7.727 1.00 95.56 85 LYS A N 1
ATOM 643 C CA . LYS A 1 85 ? -5.221 -0.828 -9.154 1.00 95.56 85 LYS A CA 1
ATOM 644 C C . LYS A 1 85 ? -4.057 0.124 -9.393 1.00 95.56 85 LYS A C 1
ATOM 646 O O . LYS A 1 85 ? -4.099 1.270 -8.971 1.00 95.56 85 LYS A O 1
ATOM 651 N N . MET A 1 86 ? -3.063 -0.328 -10.147 1.00 94.94 86 MET A N 1
ATOM 652 C CA . MET A 1 86 ? -1.957 0.501 -10.620 1.00 94.94 86 MET A CA 1
ATOM 653 C C . MET A 1 86 ? -2.096 0.724 -12.124 1.00 94.94 86 MET A C 1
ATOM 655 O O . MET A 1 86 ? -2.201 -0.241 -12.881 1.00 94.94 86 MET A O 1
ATOM 659 N N . ALA A 1 87 ? -2.111 1.987 -12.552 1.00 94.88 87 ALA A N 1
ATOM 660 C CA . ALA A 1 87 ? -2.362 2.354 -13.947 1.00 94.88 87 ALA A CA 1
ATOM 661 C C . ALA A 1 87 ? -1.169 2.083 -14.877 1.00 94.88 87 ALA A C 1
ATOM 663 O O . ALA A 1 87 ? -1.361 1.743 -16.043 1.00 94.88 87 ALA A O 1
ATOM 664 N N . ALA A 1 88 ? 0.056 2.241 -14.374 1.00 94.12 88 ALA A N 1
ATOM 665 C CA . ALA A 1 88 ? 1.270 2.016 -15.144 1.00 94.12 88 ALA A CA 1
ATOM 666 C C . ALA A 1 88 ? 2.467 1.713 -14.235 1.00 94.12 88 ALA A C 1
ATOM 668 O O . ALA A 1 88 ? 2.505 2.135 -13.081 1.00 94.12 88 ALA A O 1
ATOM 669 N N . ILE A 1 89 ? 3.463 1.021 -14.788 1.00 94.06 89 ILE A N 1
ATOM 670 C CA . ILE A 1 89 ? 4.769 0.771 -14.167 1.00 94.06 89 ILE A CA 1
ATOM 671 C C . ILE A 1 89 ? 5.848 1.285 -15.119 1.00 94.06 89 ILE A C 1
ATOM 673 O O . ILE A 1 89 ? 5.794 1.001 -16.317 1.00 94.06 89 ILE A O 1
ATOM 677 N N . GLY A 1 90 ? 6.848 1.999 -14.605 1.00 92.81 90 GLY A N 1
ATOM 678 C CA . GLY A 1 90 ? 7.942 2.513 -15.425 1.00 92.81 90 GLY A CA 1
ATOM 679 C C . GLY A 1 90 ? 9.254 2.668 -14.664 1.00 92.81 90 GLY A C 1
ATOM 680 O O . GLY A 1 90 ? 9.264 2.848 -13.449 1.00 92.81 90 GLY A O 1
ATOM 681 N N . MET A 1 91 ? 10.362 2.571 -15.397 1.00 93.00 91 MET A N 1
ATOM 682 C CA . MET A 1 91 ? 11.720 2.823 -14.912 1.00 93.00 91 MET A CA 1
ATOM 683 C C . MET A 1 91 ? 12.623 3.177 -16.093 1.00 93.00 91 MET A C 1
ATOM 685 O O . MET A 1 91 ? 12.704 2.421 -17.064 1.00 93.00 91 MET A O 1
ATOM 689 N N . GLY A 1 92 ? 13.328 4.307 -16.003 1.00 89.25 92 GLY A N 1
ATOM 690 C CA . GLY A 1 92 ? 14.168 4.792 -17.099 1.00 89.25 92 GLY A CA 1
ATOM 691 C C . GLY A 1 92 ? 13.364 4.924 -18.397 1.00 89.25 92 GLY A C 1
ATOM 692 O O . GLY A 1 92 ? 12.342 5.601 -18.427 1.00 89.25 92 GLY A O 1
ATOM 693 N N . SER A 1 93 ? 13.810 4.251 -19.461 1.00 86.81 93 SER A N 1
ATOM 694 C CA . SER A 1 93 ? 13.130 4.233 -20.766 1.00 86.81 93 SER A CA 1
ATOM 695 C C . SER A 1 93 ? 12.000 3.202 -20.888 1.00 86.81 93 SER A C 1
ATOM 697 O O . SER A 1 93 ? 11.282 3.204 -21.887 1.00 86.81 93 SER A O 1
ATOM 699 N N . TYR A 1 94 ? 11.821 2.310 -19.909 1.00 92.38 94 TYR A N 1
ATOM 700 C CA . TYR A 1 94 ? 10.740 1.328 -19.925 1.00 92.38 94 TYR A CA 1
ATOM 701 C C . TYR A 1 94 ? 9.476 1.912 -19.297 1.00 92.38 94 TYR A C 1
ATOM 703 O O . TYR A 1 94 ? 9.504 2.441 -18.187 1.00 92.38 94 TYR A O 1
ATOM 711 N N . THR A 1 95 ? 8.348 1.774 -19.989 1.00 93.94 95 THR A N 1
ATOM 712 C CA . THR A 1 95 ? 7.015 2.092 -19.470 1.00 93.94 95 THR A CA 1
ATOM 713 C C . THR A 1 95 ? 6.035 1.022 -19.925 1.00 93.94 95 THR A C 1
ATOM 715 O O . THR A 1 95 ? 6.074 0.567 -21.067 1.00 93.94 95 THR A O 1
ATOM 718 N N . ASN A 1 96 ? 5.146 0.619 -19.025 1.00 93.75 96 ASN A N 1
ATOM 719 C CA . ASN A 1 96 ? 4.077 -0.324 -19.288 1.00 93.75 96 ASN A CA 1
ATOM 720 C C . ASN A 1 96 ? 2.777 0.216 -18.692 1.00 93.75 96 ASN A C 1
ATOM 722 O O . ASN A 1 96 ? 2.601 0.209 -17.476 1.00 93.75 96 ASN A O 1
ATOM 726 N N . SER A 1 97 ? 1.875 0.667 -19.562 1.00 94.38 97 SER A N 1
ATOM 727 C CA . SER A 1 97 ? 0.576 1.250 -19.198 1.00 94.38 97 SER A CA 1
ATOM 728 C C . SER A 1 97 ? -0.543 0.212 -19.067 1.00 94.38 97 SER A C 1
ATOM 730 O O . SER A 1 97 ? -1.723 0.543 -19.157 1.00 94.38 97 SER A O 1
ATOM 732 N N . LYS A 1 98 ? -0.196 -1.070 -18.907 1.00 93.75 98 LYS A N 1
ATOM 733 C CA . LYS A 1 98 ? -1.173 -2.094 -18.545 1.00 93.75 98 LYS A CA 1
ATOM 734 C C . LYS A 1 98 ? -1.588 -1.881 -17.091 1.00 93.75 98 LYS A C 1
ATOM 736 O O . LYS A 1 98 ? -0.738 -1.717 -16.221 1.00 93.75 98 LYS A O 1
ATOM 741 N N . VAL A 1 99 ? -2.8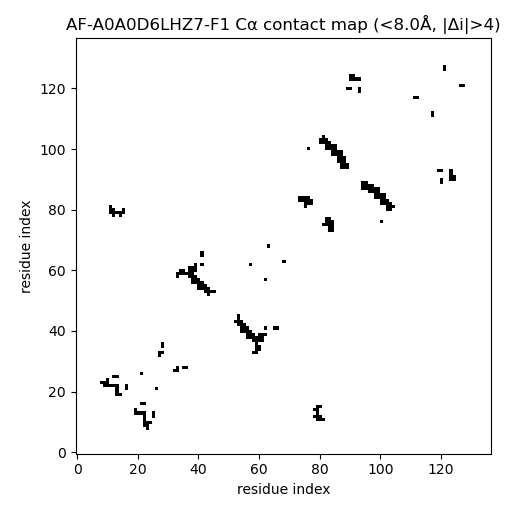89 -1.961 -16.830 1.00 94.06 99 VAL A N 1
ATOM 742 C CA . VAL A 1 99 ? -3.416 -1.927 -15.464 1.00 94.06 99 VAL A CA 1
ATOM 743 C C . VAL A 1 99 ? -3.068 -3.231 -14.744 1.00 94.06 99 VAL A C 1
ATOM 745 O O . VAL A 1 99 ? -3.360 -4.319 -15.250 1.00 94.06 99 VAL A O 1
ATOM 748 N N . TYR A 1 100 ? -2.481 -3.120 -13.553 1.00 94.25 100 TYR A N 1
ATOM 749 C CA . TYR A 1 100 ? -2.160 -4.251 -12.680 1.00 94.25 100 TYR A CA 1
ATOM 750 C C . TYR A 1 100 ? -2.957 -4.187 -11.378 1.00 94.25 100 TYR A C 1
ATOM 752 O O . TYR A 1 100 ? -3.241 -3.106 -10.864 1.00 94.25 100 TYR A O 1
ATOM 760 N N . GLN A 1 101 ? -3.289 -5.359 -10.837 1.00 94.56 101 GLN A N 1
ATOM 761 C CA . GLN A 1 101 ? -3.661 -5.484 -9.430 1.00 94.56 101 GLN A CA 1
ATOM 762 C C . GLN A 1 101 ? -2.377 -5.586 -8.616 1.00 94.56 101 GLN A C 1
ATOM 764 O O . GLN A 1 101 ? -1.512 -6.404 -8.932 1.00 94.56 101 GLN A O 1
ATOM 769 N N . VAL A 1 102 ? -2.252 -4.743 -7.601 1.00 92.69 102 VAL A N 1
ATOM 770 C CA . VAL A 1 102 ? -1.069 -4.652 -6.742 1.00 92.69 102 VAL A CA 1
ATOM 771 C C . VAL A 1 102 ? -1.492 -4.707 -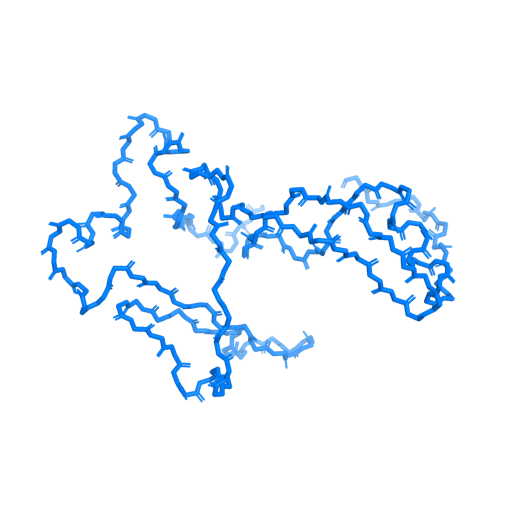5.288 1.00 92.69 102 VAL A C 1
ATOM 773 O O . VAL A 1 102 ? -2.587 -4.266 -4.953 1.00 92.69 102 VAL A O 1
ATOM 776 N N . ILE A 1 103 ? -0.634 -5.256 -4.435 1.00 92.06 103 ILE A N 1
ATOM 777 C CA . ILE A 1 103 ? -0.870 -5.370 -2.997 1.00 92.06 103 ILE A CA 1
ATOM 778 C C . ILE A 1 103 ? 0.228 -4.591 -2.280 1.00 92.06 103 ILE A C 1
ATOM 780 O O . ILE A 1 103 ? 1.404 -4.736 -2.615 1.00 92.06 103 ILE A O 1
ATOM 784 N N . SER A 1 104 ? -0.156 -3.779 -1.298 1.00 90.69 104 SER A N 1
ATOM 785 C CA . SER A 1 104 ? 0.782 -3.275 -0.298 1.00 90.69 104 SER A CA 1
ATOM 786 C C . SER A 1 104 ? 0.935 -4.323 0.803 1.00 90.69 104 SER A C 1
ATOM 788 O O . SER A 1 104 ? -0.047 -4.694 1.445 1.00 90.69 104 SER A O 1
ATOM 790 N N . ASP A 1 105 ? 2.149 -4.836 0.983 1.00 88.19 105 ASP A N 1
ATOM 791 C CA . ASP A 1 105 ? 2.447 -5.896 1.944 1.00 88.19 105 ASP A CA 1
ATOM 792 C C . ASP A 1 105 ? 3.696 -5.540 2.756 1.00 88.19 105 ASP A C 1
ATOM 794 O O . ASP A 1 105 ? 4.811 -5.543 2.240 1.00 88.19 105 ASP A O 1
ATOM 798 N N . THR A 1 106 ? 3.504 -5.238 4.041 1.00 84.94 106 THR A N 1
ATOM 799 C CA . THR A 1 106 ? 4.598 -4.941 4.976 1.00 84.94 106 THR A CA 1
ATOM 800 C C . THR A 1 106 ? 5.360 -6.191 5.421 1.00 84.94 106 THR A C 1
ATOM 802 O O . THR A 1 106 ? 6.398 -6.062 6.063 1.00 84.94 106 THR A O 1
ATOM 805 N N . GLY A 1 107 ? 4.848 -7.391 5.125 1.00 80.94 107 GLY A N 1
ATOM 806 C CA . GLY A 1 107 ? 5.472 -8.673 5.456 1.00 80.94 107 GLY A CA 1
ATOM 807 C C . GLY A 1 107 ? 6.467 -9.176 4.407 1.00 80.94 107 GLY A C 1
ATOM 808 O O . GLY A 1 107 ? 7.264 -10.064 4.705 1.00 80.94 107 GLY A O 1
ATOM 809 N N . THR A 1 108 ? 6.472 -8.601 3.201 1.00 78.88 108 THR A N 1
ATOM 810 C CA . THR A 1 108 ? 7.397 -8.984 2.127 1.00 78.88 108 THR A CA 1
ATOM 811 C C . THR A 1 108 ? 8.501 -7.940 1.964 1.00 78.88 108 THR A C 1
ATOM 813 O O . THR A 1 108 ? 8.244 -6.770 1.706 1.00 78.88 108 THR A O 1
ATOM 816 N N . SER A 1 109 ? 9.766 -8.364 2.046 1.00 82.75 109 SER A N 1
ATOM 817 C CA . SER A 1 109 ? 10.915 -7.446 1.942 1.00 82.75 109 SER A CA 1
ATOM 818 C C . SER A 1 109 ? 11.218 -6.962 0.517 1.00 82.75 109 SER A C 1
ATOM 820 O O . SER A 1 109 ? 11.939 -5.982 0.343 1.00 82.75 109 SER A O 1
ATOM 822 N N . PHE A 1 110 ? 10.721 -7.657 -0.511 1.00 86.00 110 PHE A N 1
ATOM 823 C CA . PHE A 1 110 ? 11.022 -7.373 -1.917 1.00 86.00 110 PHE A CA 1
ATOM 824 C C . PHE A 1 110 ? 9.789 -6.926 -2.700 1.00 86.00 110 PHE A C 1
ATOM 826 O O . PHE A 1 110 ? 8.698 -7.467 -2.543 1.00 86.00 110 PHE A O 1
ATOM 833 N N . ILE A 1 111 ? 9.990 -6.007 -3.645 1.00 86.75 111 ILE A N 1
ATOM 834 C CA . ILE A 1 111 ? 8.975 -5.690 -4.652 1.00 86.75 111 ILE A CA 1
ATOM 835 C C . ILE A 1 111 ? 8.922 -6.846 -5.659 1.00 86.75 111 ILE A C 1
ATOM 837 O O . ILE A 1 111 ? 9.863 -7.060 -6.426 1.00 86.75 111 ILE A O 1
ATOM 841 N N . GLY A 1 112 ? 7.823 -7.600 -5.641 1.00 89.31 112 GLY A N 1
ATOM 842 C CA . GLY A 1 112 ? 7.555 -8.703 -6.564 1.00 89.31 112 GLY A CA 1
ATOM 843 C C . GLY A 1 112 ? 6.628 -8.306 -7.716 1.00 89.31 112 GLY A C 1
ATOM 844 O O . GLY A 1 112 ? 5.844 -7.366 -7.612 1.00 89.31 112 GLY A O 1
ATOM 845 N N . GLY A 1 113 ? 6.690 -9.042 -8.827 1.00 91.44 113 GLY A N 1
ATOM 846 C CA . GLY A 1 113 ? 5.797 -8.827 -9.964 1.00 91.44 113 GLY A CA 1
ATOM 847 C C . GLY A 1 113 ? 5.956 -9.875 -11.067 1.00 91.44 113 GLY A C 1
ATOM 848 O O . GLY A 1 113 ? 6.807 -10.761 -10.965 1.00 91.44 113 GLY A O 1
ATOM 849 N N . PRO A 1 114 ? 5.148 -9.794 -12.142 1.00 92.00 114 PRO A N 1
ATOM 850 C CA . PRO A 1 114 ? 5.249 -10.710 -13.272 1.00 92.00 114 PRO A CA 1
ATOM 851 C C . PRO A 1 114 ? 6.643 -10.676 -13.900 1.00 92.00 114 PRO A C 1
ATOM 853 O O . PRO A 1 114 ? 7.172 -9.597 -14.179 1.00 92.00 114 PRO A O 1
ATOM 856 N N . LYS A 1 115 ? 7.195 -11.857 -14.203 1.00 90.00 115 LYS A N 1
ATOM 857 C CA . LYS A 1 115 ? 8.566 -12.008 -14.715 1.00 90.00 115 LYS A CA 1
ATOM 858 C C . LYS A 1 115 ? 8.872 -11.109 -15.917 1.00 90.00 115 LYS A 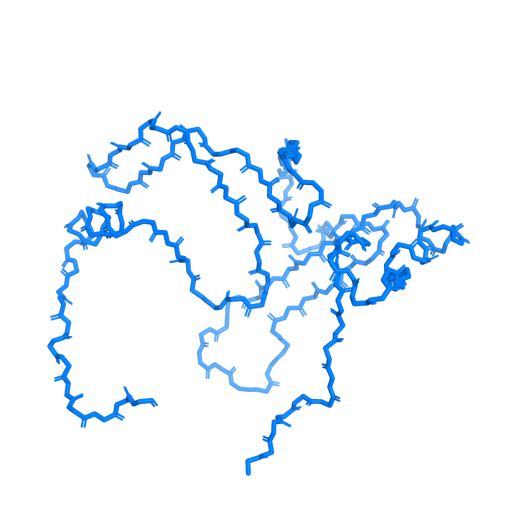C 1
ATOM 860 O O . LYS A 1 115 ? 9.934 -10.503 -15.986 1.00 90.00 115 LYS A O 1
ATOM 865 N N . THR A 1 116 ? 7.928 -10.979 -16.847 1.00 91.06 116 THR A N 1
ATOM 866 C CA . THR A 1 116 ? 8.088 -10.135 -18.041 1.00 91.06 116 THR A CA 1
ATOM 867 C C . THR A 1 116 ? 8.294 -8.659 -17.699 1.00 91.06 116 THR A C 1
ATOM 869 O O . THR A 1 116 ? 9.046 -7.972 -18.381 1.00 91.06 116 THR A O 1
ATOM 872 N N . VAL A 1 117 ? 7.638 -8.168 -16.643 1.00 92.81 117 VAL A N 1
ATOM 873 C CA . VAL A 1 117 ? 7.775 -6.786 -16.171 1.00 92.81 117 VAL A CA 1
ATOM 874 C C . VAL A 1 117 ? 9.082 -6.628 -15.404 1.00 92.81 117 VAL A C 1
ATOM 876 O O . VAL A 1 117 ? 9.836 -5.702 -15.687 1.00 92.81 117 VAL A O 1
ATOM 879 N N . THR A 1 118 ? 9.389 -7.543 -14.480 1.00 92.62 118 THR A N 1
ATOM 880 C CA . THR A 1 118 ? 10.613 -7.465 -13.668 1.00 92.62 118 THR A CA 1
ATOM 881 C C . THR A 1 118 ? 11.876 -7.590 -14.516 1.00 92.62 118 THR A C 1
ATOM 883 O O . THR A 1 118 ? 12.832 -6.859 -14.280 1.00 92.62 118 THR A O 1
ATOM 886 N N . ASP A 1 119 ? 11.881 -8.452 -15.537 1.00 91.69 119 ASP A N 1
ATOM 887 C CA . ASP A 1 119 ? 13.013 -8.603 -16.458 1.00 91.69 119 ASP A CA 1
ATOM 888 C C . ASP A 1 119 ? 13.226 -7.332 -17.295 1.00 91.69 119 ASP A C 1
ATOM 890 O O . ASP A 1 119 ? 14.362 -6.905 -17.510 1.00 91.69 119 ASP A O 1
ATOM 894 N N . ALA A 1 120 ? 12.139 -6.695 -17.748 1.00 91.62 120 ALA A N 1
ATOM 895 C CA . ALA A 1 120 ? 12.214 -5.449 -18.503 1.00 91.62 120 ALA A CA 1
ATOM 896 C C . ALA A 1 120 ? 12.726 -4.284 -17.641 1.00 91.62 120 ALA A C 1
ATOM 898 O O . ALA A 1 120 ? 13.589 -3.528 -18.091 1.00 91.62 120 ALA A O 1
ATOM 899 N N . LEU A 1 121 ? 12.264 -4.185 -16.389 1.00 92.75 121 LEU A N 1
ATOM 900 C CA . LEU A 1 121 ? 12.777 -3.223 -15.409 1.00 92.75 121 LEU A CA 1
ATOM 901 C C . LEU A 1 121 ? 14.260 -3.471 -15.106 1.00 92.75 121 LEU A C 1
ATOM 903 O O . LEU A 1 121 ? 15.060 -2.543 -15.164 1.00 92.75 121 LEU A O 1
ATOM 907 N N . ALA A 1 122 ? 14.650 -4.724 -14.855 1.00 91.25 122 ALA A N 1
ATOM 908 C CA . ALA A 1 122 ? 16.041 -5.095 -14.601 1.00 91.25 122 ALA A CA 1
ATOM 909 C C . ALA A 1 122 ? 16.951 -4.728 -15.782 1.00 91.25 122 ALA A C 1
ATOM 911 O O . ALA A 1 122 ? 18.037 -4.182 -15.586 1.00 91.25 122 ALA A O 1
ATOM 912 N N . LYS A 1 123 ? 16.489 -4.961 -17.017 1.00 90.94 123 LYS A N 1
ATOM 913 C CA . LYS A 1 123 ? 17.202 -4.550 -18.230 1.00 90.94 123 LYS A CA 1
ATOM 914 C C . LYS A 1 123 ? 17.322 -3.027 -18.334 1.00 90.94 123 LYS A C 1
ATOM 916 O O . LYS A 1 123 ? 18.409 -2.542 -18.633 1.00 90.94 123 LYS A O 1
ATOM 921 N N . ALA A 1 124 ? 16.246 -2.282 -18.071 1.00 91.88 124 ALA A N 1
ATOM 922 C CA . ALA A 1 124 ? 16.258 -0.816 -18.081 1.00 91.88 124 ALA A CA 1
ATOM 923 C C . ALA A 1 124 ? 17.190 -0.225 -17.007 1.00 91.88 124 ALA A C 1
ATOM 925 O O . ALA A 1 124 ? 17.817 0.804 -17.239 1.00 91.88 124 ALA A O 1
ATOM 926 N N . ALA A 1 125 ? 17.335 -0.910 -15.869 1.00 90.44 125 ALA A N 1
ATOM 927 C CA . ALA A 1 125 ? 18.274 -0.563 -14.804 1.00 90.44 125 ALA A CA 1
ATOM 928 C C . ALA A 1 125 ? 19.736 -0.959 -15.097 1.00 90.44 125 ALA A C 1
ATOM 930 O O . ALA A 1 125 ? 20.621 -0.649 -14.302 1.00 90.44 125 ALA A O 1
ATOM 931 N N . GLY A 1 126 ? 20.011 -1.685 -16.189 1.00 90.31 126 GLY A N 1
ATOM 932 C CA . GLY A 1 126 ? 21.346 -2.218 -16.484 1.00 90.31 126 GLY A CA 1
ATOM 933 C C . GLY A 1 126 ? 21.793 -3.349 -15.545 1.00 90.31 126 GLY A C 1
ATOM 934 O O . GLY A 1 126 ? 22.992 -3.601 -15.407 1.00 90.31 126 GLY A O 1
ATOM 935 N N . ALA A 1 127 ? 20.854 -4.030 -14.881 1.00 87.56 127 ALA A N 1
ATOM 936 C CA . ALA A 1 127 ? 21.159 -5.087 -13.924 1.00 87.56 127 ALA A CA 1
ATOM 937 C C . ALA A 1 127 ? 21.744 -6.333 -14.611 1.00 87.56 127 ALA A C 1
ATOM 939 O O . ALA A 1 127 ? 21.314 -6.745 -15.689 1.00 87.56 127 ALA A O 1
ATOM 940 N N . LYS A 1 128 ? 22.711 -6.979 -13.949 1.00 84.88 128 LYS A N 1
ATOM 941 C CA . LYS A 1 128 ? 23.282 -8.263 -14.378 1.00 84.88 128 LYS A CA 1
ATOM 942 C C . LYS A 1 128 ? 22.723 -9.382 -13.512 1.00 84.88 128 LYS A C 1
ATOM 944 O O . LYS A 1 128 ? 22.753 -9.295 -12.286 1.00 84.88 128 LYS A O 1
ATOM 949 N N . VAL A 1 129 ? 22.250 -10.452 -14.146 1.00 77.00 129 VAL A N 1
ATOM 950 C CA . VAL A 1 129 ? 21.822 -11.653 -13.423 1.00 77.00 129 VAL A CA 1
ATOM 951 C C . VAL A 1 129 ? 23.052 -12.295 -12.792 1.00 77.00 129 VAL A C 1
ATOM 953 O O . VAL A 1 129 ? 24.016 -12.628 -13.481 1.00 77.00 129 VAL A O 1
ATOM 956 N N . ARG A 1 130 ? 23.020 -12.485 -11.474 1.00 74.75 130 ARG A N 1
ATOM 957 C CA . ARG A 1 130 ? 24.014 -13.308 -10.793 1.00 74.75 130 ARG A CA 1
ATOM 958 C C . ARG A 1 130 ? 23.671 -14.772 -11.063 1.00 74.75 130 ARG A C 1
ATOM 960 O O . ARG A 1 130 ? 22.653 -15.257 -10.574 1.00 74.75 130 ARG A O 1
ATOM 967 N N . SER A 1 131 ? 24.496 -15.472 -11.841 1.00 63.09 131 SER A N 1
ATOM 968 C CA . SER A 1 131 ? 24.380 -16.926 -12.000 1.00 63.09 131 SER A CA 1
ATOM 969 C C . SER A 1 131 ? 24.439 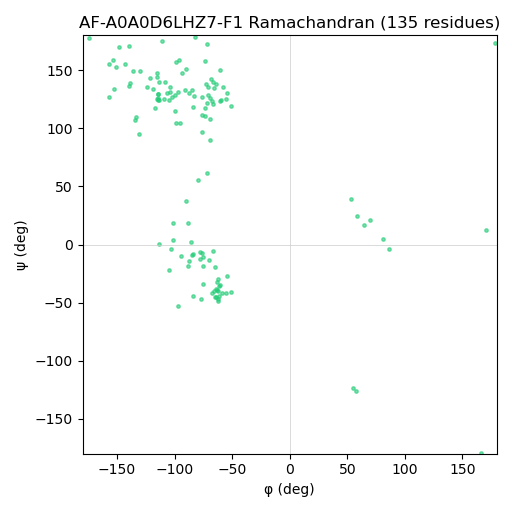-17.582 -10.617 1.00 63.09 131 SER A C 1
ATOM 971 O O . SER A 1 131 ? 25.356 -17.298 -9.844 1.00 63.09 131 SER A O 1
ATOM 973 N N . ARG A 1 132 ? 23.433 -18.401 -10.279 1.00 54.81 132 ARG A N 1
ATOM 974 C CA . ARG A 1 132 ? 23.322 -19.090 -8.982 1.00 54.81 132 ARG A CA 1
ATOM 975 C C . ARG A 1 132 ? 24.627 -19.833 -8.670 1.00 54.81 132 ARG A C 1
ATOM 977 O O . ARG A 1 132 ? 24.992 -20.756 -9.391 1.00 54.81 132 ARG A O 1
ATOM 984 N N . SER A 1 133 ? 25.284 -19.483 -7.567 1.00 43.62 133 SER A N 1
ATOM 985 C CA . SER A 1 133 ? 26.149 -20.433 -6.864 1.00 43.62 133 SER A CA 1
ATOM 986 C C . SER A 1 133 ? 25.239 -21.452 -6.155 1.00 43.62 133 SER A C 1
ATOM 988 O O . SER A 1 133 ? 24.199 -21.047 -5.625 1.00 43.62 133 SER A O 1
ATOM 990 N N . PRO A 1 134 ? 25.562 -22.755 -6.165 1.00 41.66 134 PRO A N 1
ATOM 991 C CA . PRO A 1 134 ? 24.727 -23.778 -5.545 1.00 41.66 134 PRO A CA 1
ATOM 992 C C . PRO A 1 134 ? 24.782 -23.601 -4.024 1.00 41.66 134 PRO A C 1
ATOM 994 O O . PRO A 1 134 ? 25.820 -23.850 -3.422 1.00 41.66 134 PRO A O 1
ATOM 997 N N . GLY A 1 135 ? 23.707 -23.118 -3.396 1.00 42.75 135 GLY A N 1
ATOM 998 C CA . GLY A 1 135 ? 23.722 -22.957 -1.936 1.00 42.75 135 GLY A CA 1
ATOM 999 C C . GLY A 1 135 ? 22.573 -22.205 -1.272 1.00 42.75 135 GLY A C 1
ATOM 1000 O O . GLY A 1 135 ? 22.707 -21.868 -0.106 1.00 42.75 135 GLY A O 1
ATOM 1001 N N . PHE A 1 136 ? 21.463 -21.928 -1.957 1.00 42.56 136 PHE A N 1
ATOM 1002 C CA . PHE A 1 136 ? 20.255 -21.441 -1.283 1.00 42.56 136 PHE A CA 1
ATOM 1003 C C . PHE A 1 136 ? 19.062 -22.267 -1.766 1.00 42.56 136 PHE A C 1
ATOM 1005 O O . PHE A 1 136 ? 18.535 -22.039 -2.862 1.00 42.56 136 PHE A O 1
ATOM 1012 N N . SER A 1 137 ? 18.753 -23.295 -0.973 1.00 36.31 137 SER A N 1
ATOM 1013 C CA . SER A 1 137 ? 17.447 -23.950 -0.902 1.00 36.31 137 SER A CA 1
ATOM 1014 C C . SER A 1 137 ? 16.661 -23.336 0.243 1.00 36.31 137 SER A C 1
ATOM 1016 O O . SER A 1 137 ? 17.314 -22.847 1.190 1.00 36.31 137 SER A O 1
#

Nearest PDB structures (foldseek):
  2iko-assembly1_B  TM=9.051E-01  e=2.955E-05  Homo sapiens
  5koq-assembly2_B  TM=9.017E-01  e=2.955E-05  Homo sapiens
  5koq-assembly1_A  TM=8.651E-01  e=2.437E-05  Homo sapiens
  6i3f-assembly1_B  TM=8.724E-01  e=2.285E-05  Homo sapiens
  3vsw-assembly2_B  TM=9.006E-01  e=1.678E-04  Homo sapiens

Foldseek 3Di:
DDDPDPDDQDPAQLLQDDVSDHHPLNVCVVVVVALASDKDKAADDDPPDPPDDGTDIGTRDDPPPRDDPDDDDFDAPDRGAQWGWDQWDDDQPDIDRDIDIDGDDPPDPDDDDDPVVVVVNCVNVVHDDDDDDPDDD

Sequence (137 aa):
LQDPTDGILGLAFTSLAVDRVVPPLINAINQNLLDQPLFTVWMEHRGKLEGAVGGVFTYGAVDTKNCGPVTAYEPLSSATYYQFKMAAIGMGSYTNSKVYQVISDTGTSFIGGPKTVTDALAKAAGAKVRSRSPGFS

Organism: NCBI:txid53326

Radius of gyration: 18.67 Å; Cα contacts (8 Å, |Δi|>4): 141; chains: 1; bounding box: 42×41×41 Å

pLDDT: mean 83.07, std 14.32, range [36.31, 95.81]

Mean predicted aligned error: 8.71 Å

InterPro domains:
  IPR001461 Aspartic peptidase A1 [PTHR47966] (3-129)
  IPR021109 Aspartic peptidase domain superfamily [G3DSA:2.40.70.10] (2-64)
  IPR021109 Aspartic peptidase domain superfamily [G3DSA:2.40.70.10] (65-129)
  IPR021109 Aspartic peptidase domain superfamily [SSF50630] (4-132)
  IPR033121 Peptidase family A1 domain [PF00026] (4-131)
  IPR033121 Peptidase family A1 domain [PS51767] (1-137)
  IPR034164 Pepsin-like domain [cd05471] (3-136)